Protein AF-A0A2U1MQN7-F1 (afdb_monomer)

Solvent-accessible surface area (backbone atoms only — not comparable to full-atom values): 5000 Å² total; per-r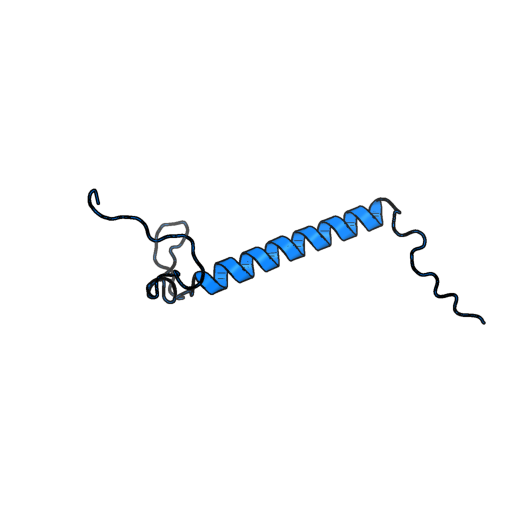esidue (Å²): 122,94,88,61,81,80,82,68,99,50,91,91,61,71,62,74,70,46,58,63,32,71,44,66,43,98,86,68,44,80,40,93,66,68,41,40,50,74,59,48,57,52,50,52,51,52,50,55,51,49,53,51,51,53,52,50,52,52,51,39,59,74,66,61,70,82,64,86,88,71,95,70,79,80,81,127

Sequence (76 aa):
MGHQAFGPLELWNYPVWLENIVPQNIDGTDHPDHIVLASLDTIDDVDVMGERLYQEAEVGAKMGKFGDRNGYGIRS

Foldseek 3Di:
DVPDDDDDPDPPPDDPCLQWDQDADPVRHTDPDTHNVVVVVVVVVVVVVVVVVVVVVVVCVVVVVPDDPDPPDPDD

Radius of gyration: 22.56 Å; Cα contacts (8 Å, |Δi|>4): 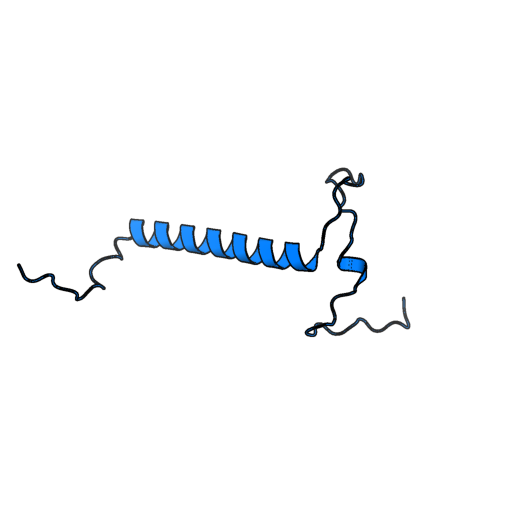38; chains: 1; bounding box: 53×23×67 Å

Organism: Artemisia annua (NCBI:txid35608)

Mean predicted aligned error: 13.32 Å

Secondary structure (DSSP, 8-state):
-TT-PPPPS-TT---GGGGSB--B-TTSPBPSS-B-HHHHHHHHHHHHHHHHHHHHHHHHHHTT--SS--------

pLDDT: mean 73.78, std 12.05, range [41.91, 88.19]

Structure (mmCIF, N/CA/C/O backbone):
data_AF-A0A2U1MQN7-F1
#
_entry.id   AF-A0A2U1MQN7-F1
#
loop_
_atom_site.group_PDB
_atom_site.id
_atom_site.type_symbol
_atom_site.label_atom_id
_atom_site.label_alt_id
_atom_site.label_comp_id
_atom_site.label_asym_id
_atom_site.label_entity_id
_atom_site.label_seq_id
_atom_site.pdbx_PDB_ins_code
_atom_site.Cartn_x
_atom_site.Cartn_y
_atom_site.Cartn_z
_atom_site.occupancy
_atom_site.B_iso_or_equiv
_atom_site.auth_seq_id
_atom_site.auth_comp_id
_atom_site.auth_asym_id
_atom_site.auth_atom_id
_atom_site.pdbx_PDB_model_num
ATOM 1 N N . MET A 1 1 ? -4.990 7.956 20.575 1.00 70.06 1 MET A N 1
ATOM 2 C CA . MET A 1 1 ? -4.033 6.827 20.590 1.00 7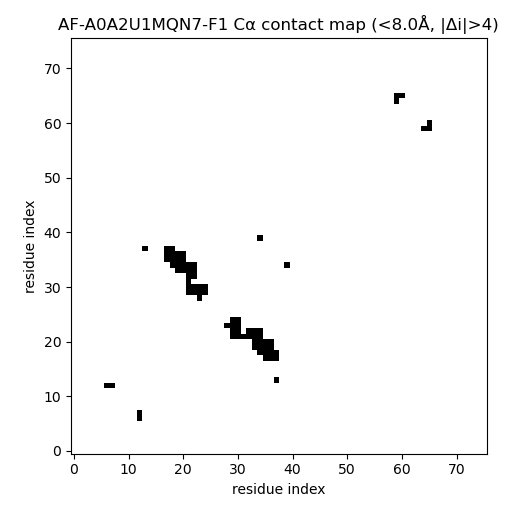0.06 1 MET A CA 1
ATOM 3 C C . MET A 1 1 ? -2.747 7.206 21.349 1.00 70.06 1 MET A C 1
ATOM 5 O O . MET A 1 1 ? -1.665 7.111 20.801 1.00 70.06 1 MET A O 1
ATOM 9 N N . GLY A 1 2 ? -2.828 7.677 22.605 1.00 72.88 2 GLY A N 1
ATOM 10 C CA . GLY A 1 2 ? -1.659 8.248 23.315 1.00 72.88 2 GLY A CA 1
ATOM 11 C C . GLY A 1 2 ? -0.725 7.238 24.000 1.00 72.88 2 GLY A C 1
ATOM 12 O O . GLY A 1 2 ? 0.319 7.625 24.503 1.00 72.88 2 GLY A O 1
ATOM 13 N N . HIS A 1 3 ? -1.110 5.959 24.030 1.00 76.56 3 HIS A N 1
ATOM 14 C CA . HIS A 1 3 ? -0.379 4.861 24.680 1.00 76.56 3 HIS A CA 1
ATOM 15 C C . HIS A 1 3 ? 0.075 3.779 23.682 1.00 76.56 3 HIS A C 1
ATOM 17 O O . HIS A 1 3 ? 0.466 2.689 24.085 1.00 76.56 3 HIS A O 1
ATOM 23 N N . GLN A 1 4 ? -0.025 4.050 22.377 1.00 74.12 4 GLN A N 1
ATOM 24 C CA . GLN A 1 4 ? 0.311 3.096 21.322 1.00 74.12 4 GLN A CA 1
ATOM 25 C C . GLN A 1 4 ? 1.577 3.562 20.609 1.00 74.12 4 GLN A C 1
ATOM 27 O O . GLN A 1 4 ? 1.581 4.622 19.985 1.00 74.12 4 GLN A O 1
ATOM 32 N N . ALA A 1 5 ? 2.645 2.775 20.721 1.00 71.25 5 ALA A N 1
ATOM 33 C CA . ALA A 1 5 ? 3.822 2.946 19.881 1.00 71.25 5 ALA A CA 1
ATOM 34 C C . ALA A 1 5 ? 3.476 2.546 18.438 1.00 71.25 5 ALA A C 1
ATOM 36 O O . ALA A 1 5 ? 2.739 1.583 18.219 1.00 71.25 5 ALA A O 1
ATOM 37 N N . PHE A 1 6 ? 3.993 3.290 17.461 1.00 72.88 6 PHE A N 1
ATOM 38 C CA . PHE A 1 6 ? 3.921 2.888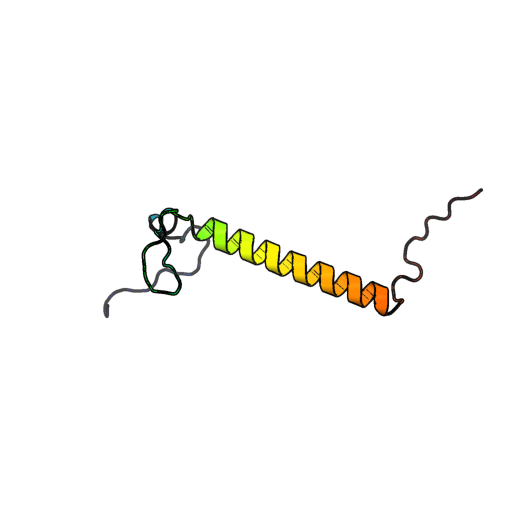 16.058 1.00 72.88 6 PHE A CA 1
ATOM 39 C C . PHE A 1 6 ? 4.851 1.690 15.815 1.00 72.88 6 PHE A C 1
ATOM 41 O O . PHE A 1 6 ? 5.902 1.585 16.451 1.00 72.88 6 PHE A O 1
ATOM 48 N N . GLY A 1 7 ? 4.455 0.782 14.920 1.00 73.31 7 GLY A N 1
ATOM 49 C CA . GLY A 1 7 ? 5.295 -0.352 14.535 1.00 73.31 7 GLY A CA 1
ATOM 50 C C . GLY A 1 7 ? 6.526 0.122 13.751 1.00 73.31 7 GLY A C 1
ATOM 51 O O . GLY A 1 7 ? 6.403 1.039 12.945 1.00 73.31 7 GLY A O 1
ATOM 52 N N . PRO A 1 8 ? 7.717 -0.455 13.962 1.00 79.81 8 PRO A N 1
ATOM 53 C CA . PRO A 1 8 ? 8.917 -0.030 13.246 1.00 79.81 8 PRO A CA 1
ATOM 54 C C . PRO A 1 8 ? 8.806 -0.305 11.735 1.00 79.81 8 PRO A C 1
ATOM 56 O O . PRO A 1 8 ? 8.158 -1.261 11.313 1.00 79.81 8 PRO A O 1
ATOM 59 N N . LEU A 1 9 ? 9.442 0.522 10.900 1.00 75.62 9 LEU A N 1
ATOM 60 C CA . LEU A 1 9 ? 9.535 0.274 9.455 1.00 75.62 9 LEU A CA 1
ATOM 61 C C . LEU A 1 9 ? 10.598 -0.802 9.191 1.00 75.62 9 LEU A C 1
ATOM 63 O O . LEU A 1 9 ? 11.745 -0.501 8.871 1.00 75.62 9 LEU A O 1
ATOM 67 N N . GLU A 1 10 ? 10.208 -2.058 9.385 1.00 76.44 10 GLU A N 1
ATOM 68 C CA . GLU A 1 10 ? 11.069 -3.237 9.283 1.00 76.44 10 GLU A CA 1
ATOM 69 C C . GLU A 1 10 ? 10.515 -4.260 8.285 1.00 76.44 10 GLU A C 1
ATOM 71 O O . GLU A 1 10 ? 9.314 -4.316 8.001 1.00 76.44 10 GLU A O 1
ATOM 76 N N . LEU A 1 11 ? 11.411 -5.100 7.758 1.00 70.00 11 LEU A N 1
ATOM 77 C CA . LEU A 1 11 ? 11.034 -6.233 6.920 1.00 70.00 11 LEU A CA 1
ATOM 78 C C . LEU A 1 11 ? 10.094 -7.166 7.707 1.00 70.00 11 LEU A C 1
ATOM 80 O O . LEU A 1 11 ? 10.365 -7.482 8.861 1.00 70.00 11 LEU A O 1
ATOM 84 N N . TRP A 1 12 ? 9.003 -7.601 7.064 1.00 75.25 12 TRP A N 1
ATOM 85 C CA . TRP A 1 12 ? 7.926 -8.429 7.642 1.00 75.25 12 TRP A CA 1
ATOM 86 C C . TRP A 1 12 ? 7.028 -7.738 8.679 1.00 75.25 12 TRP A C 1
ATOM 88 O O . TRP A 1 12 ? 6.218 -8.408 9.316 1.00 75.25 12 TRP A O 1
ATOM 98 N N . ASN A 1 13 ? 7.090 -6.410 8.810 1.00 82.25 13 ASN A N 1
ATOM 99 C CA . ASN A 1 13 ? 6.137 -5.651 9.625 1.00 82.25 13 ASN A CA 1
ATOM 100 C C . ASN A 1 13 ? 4.999 -5.019 8.799 1.00 82.25 13 ASN A C 1
ATOM 102 O O . ASN A 1 13 ? 4.485 -3.961 9.155 1.00 82.25 13 ASN A O 1
ATOM 106 N N . TYR A 1 14 ? 4.610 -5.636 7.678 1.00 78.69 14 TYR A N 1
ATOM 107 C CA . TYR A 1 14 ? 3.460 -5.177 6.897 1.00 78.69 14 TYR A CA 1
ATOM 108 C C . TYR A 1 14 ? 2.178 -5.748 7.533 1.00 78.69 14 TYR A C 1
ATOM 110 O O . TYR A 1 14 ? 2.056 -6.969 7.651 1.00 78.69 14 TYR A O 1
ATOM 118 N N . PRO A 1 15 ?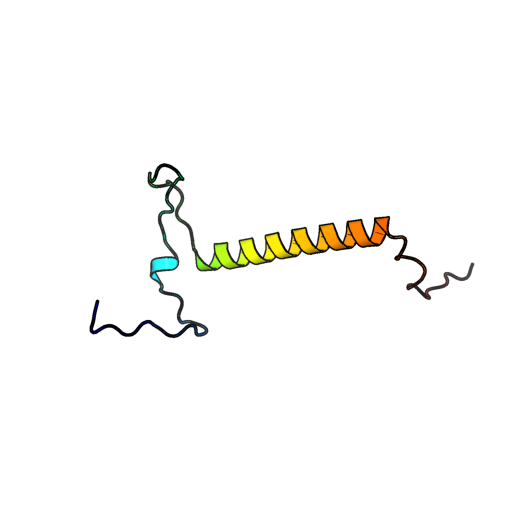 1.238 -4.911 8.012 1.00 81.06 15 PRO A N 1
ATOM 119 C CA . PRO A 1 15 ? 0.016 -5.406 8.630 1.00 81.06 15 PRO A CA 1
ATOM 120 C C . PRO A 1 15 ? -0.784 -6.322 7.696 1.00 81.06 15 PRO A C 1
ATOM 122 O O . PRO A 1 15 ? -1.115 -5.926 6.585 1.00 81.06 15 PRO A O 1
ATOM 125 N N . VAL A 1 16 ? -1.188 -7.500 8.182 1.00 81.50 16 VAL A N 1
ATOM 126 C CA . VAL A 1 16 ? -1.934 -8.508 7.393 1.00 81.50 16 VAL A CA 1
ATOM 127 C C . VAL A 1 16 ? -3.249 -7.959 6.821 1.00 81.50 16 VAL A C 1
ATOM 129 O O . VAL A 1 16 ? -3.695 -8.366 5.757 1.00 81.50 16 VAL A O 1
ATOM 132 N N . TRP A 1 17 ? -3.881 -6.990 7.488 1.00 78.81 17 TRP A N 1
ATOM 133 C CA . TRP A 1 17 ? -5.110 -6.368 6.981 1.00 78.81 17 TRP A CA 1
ATOM 134 C C . TRP A 1 17 ? -4.880 -5.472 5.750 1.00 78.81 17 TRP A C 1
ATOM 136 O O . TRP A 1 17 ? -5.836 -5.193 5.032 1.00 78.81 17 TRP A O 1
ATOM 146 N N . LEU A 1 18 ? -3.637 -5.062 5.464 1.00 78.56 18 LEU A N 1
ATOM 147 C CA . LEU A 1 18 ? -3.287 -4.350 4.228 1.00 78.56 18 LEU A CA 1
ATOM 148 C C . LEU A 1 18 ? -3.177 -5.283 3.010 1.00 78.56 18 LEU A C 1
ATOM 150 O O . LEU A 1 18 ? -3.037 -4.813 1.881 1.00 78.56 18 LEU A O 1
ATOM 154 N N . GLU A 1 19 ? -3.260 -6.598 3.217 1.00 78.50 19 GLU A N 1
ATOM 155 C CA . GLU A 1 19 ? -3.311 -7.578 2.131 1.00 78.50 19 GLU A CA 1
ATOM 156 C C . GLU A 1 19 ? -4.711 -7.692 1.506 1.00 78.50 19 GLU A C 1
ATOM 158 O O . GLU A 1 19 ? -4.869 -8.339 0.478 1.00 78.50 19 GLU A O 1
ATOM 163 N N . ASN A 1 20 ? -5.743 -7.088 2.105 1.00 78.94 20 ASN A N 1
ATOM 164 C CA . ASN A 1 20 ? -7.106 -7.151 1.581 1.00 78.94 20 ASN A CA 1
ATOM 165 C C . ASN A 1 20 ? -7.888 -5.870 1.899 1.00 78.94 20 ASN A C 1
ATOM 167 O O . ASN A 1 20 ? -8.749 -5.845 2.782 1.00 78.94 20 ASN A O 1
ATOM 171 N N . ILE A 1 21 ? -7.561 -4.798 1.182 1.00 84.38 21 ILE A N 1
ATOM 172 C CA . ILE A 1 21 ? -8.164 -3.476 1.368 1.00 84.38 21 ILE A CA 1
ATOM 173 C C . ILE A 1 21 ? -9.206 -3.236 0.282 1.00 84.38 21 ILE A C 1
ATOM 175 O O . ILE A 1 21 ? -8.982 -3.571 -0.879 1.00 84.38 21 ILE A O 1
ATOM 179 N N . VAL A 1 22 ? -10.317 -2.606 0.660 1.00 85.31 22 VAL A N 1
ATOM 180 C CA . VAL A 1 22 ? -11.259 -1.984 -0.275 1.00 85.31 22 VAL A CA 1
ATOM 181 C C . VAL A 1 22 ? -10.742 -0.573 -0.576 1.00 85.31 22 VAL A C 1
ATOM 183 O O . VAL A 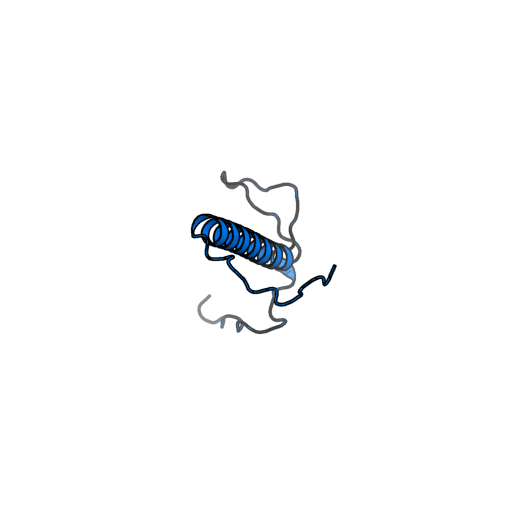1 22 ? -10.745 0.265 0.331 1.00 85.31 22 VAL A O 1
ATOM 186 N N . PRO A 1 23 ? -10.227 -0.298 -1.786 1.00 84.75 23 PRO A N 1
ATOM 187 C CA . PRO A 1 23 ? -9.758 1.033 -2.128 1.00 84.75 23 PRO A CA 1
ATOM 188 C C . PRO A 1 23 ? -10.937 1.992 -2.295 1.00 84.75 23 PRO A C 1
ATOM 190 O O . PRO A 1 23 ? -12.064 1.582 -2.569 1.00 84.75 23 PRO A O 1
ATOM 193 N N . GLN A 1 24 ? -10.664 3.285 -2.147 1.00 86.69 24 GLN A N 1
ATOM 194 C CA . GLN A 1 24 ? -11.655 4.336 -2.354 1.00 86.69 24 GLN A CA 1
ATOM 195 C C . GLN A 1 24 ? -11.414 5.048 -3.681 1.00 86.69 24 GLN A C 1
ATOM 197 O O . GLN A 1 24 ? -10.279 5.353 -4.051 1.00 86.69 24 GLN A O 1
ATOM 202 N N . ASN A 1 25 ? -12.505 5.344 -4.377 1.00 83.75 25 ASN A N 1
ATOM 203 C CA . ASN A 1 25 ? -12.532 6.245 -5.515 1.00 83.75 25 ASN A CA 1
ATOM 204 C C . ASN A 1 25 ? -12.211 7.682 -5.079 1.00 83.75 25 ASN A C 1
ATOM 206 O O . ASN A 1 25 ? -12.306 8.043 -3.906 1.00 83.75 25 ASN A O 1
ATOM 210 N N . ILE A 1 26 ? -11.897 8.545 -6.049 1.00 85.00 26 ILE A N 1
ATOM 211 C CA . ILE A 1 26 ? -11.624 9.976 -5.805 1.00 85.00 26 ILE A CA 1
ATOM 212 C C . ILE A 1 26 ? -12.820 10.681 -5.140 1.00 85.00 26 ILE A C 1
ATOM 214 O O . ILE A 1 26 ? -12.642 11.639 -4.391 1.00 85.00 26 ILE A O 1
ATOM 218 N N . ASP A 1 27 ? -14.039 10.207 -5.395 1.00 86.56 27 ASP A N 1
ATOM 219 C CA . ASP A 1 27 ? -15.273 10.714 -4.789 1.00 86.56 27 ASP A CA 1
ATOM 220 C C . ASP A 1 27 ? -15.546 10.161 -3.374 1.00 86.56 27 ASP A C 1
ATOM 222 O O . ASP A 1 27 ? -16.549 10.518 -2.756 1.00 86.56 27 ASP A O 1
ATOM 226 N N . GLY A 1 28 ? -14.650 9.320 -2.847 1.00 82.69 28 GLY A N 1
ATOM 227 C CA . GLY A 1 28 ? -14.761 8.687 -1.536 1.00 82.69 28 GLY A CA 1
ATOM 228 C C . GLY A 1 28 ? -15.688 7.471 -1.496 1.00 82.69 28 GLY A C 1
ATOM 229 O O . GLY A 1 28 ? -15.939 6.955 -0.409 1.00 82.69 28 GLY A O 1
ATOM 230 N N . THR A 1 29 ? -16.214 7.013 -2.638 1.00 88.19 29 THR A N 1
ATOM 231 C CA . THR A 1 29 ? -16.987 5.765 -2.710 1.00 88.19 29 THR A CA 1
ATOM 232 C C . THR A 1 29 ? -16.071 4.546 -2.729 1.00 88.19 29 THR A C 1
ATOM 234 O O . THR A 1 29 ? -14.954 4.602 -3.240 1.00 88.19 29 THR A O 1
ATOM 237 N N . ASP A 1 30 ? -16.545 3.430 -2.181 1.00 86.12 30 ASP A N 1
ATOM 238 C CA . ASP A 1 30 ? -15.792 2.179 -2.190 1.00 86.12 30 ASP A CA 1
ATOM 239 C C . ASP A 1 30 ? -15.699 1.612 -3.613 1.00 86.12 30 ASP A C 1
ATOM 241 O O . ASP A 1 30 ? -16.694 1.510 -4.339 1.00 86.12 30 ASP A O 1
ATOM 245 N N . HIS A 1 31 ? -14.492 1.223 -4.007 1.00 83.81 31 HIS A N 1
ATOM 246 C CA . HIS A 1 31 ? -14.242 0.535 -5.261 1.00 83.81 31 HIS A CA 1
ATOM 247 C C . HIS A 1 31 ? -14.497 -0.974 -5.080 1.00 83.81 31 HIS A C 1
ATOM 249 O O . HIS A 1 31 ? -14.076 -1.547 -4.075 1.00 83.81 31 HIS A O 1
ATOM 255 N N . PRO A 1 32 ? -15.177 -1.651 -6.024 1.00 83.19 32 PRO A N 1
ATOM 256 C CA . PRO A 1 32 ? -15.568 -3.055 -5.860 1.00 83.19 32 PRO A CA 1
ATOM 257 C C . PRO A 1 32 ? -14.384 -4.034 -5.862 1.00 83.19 32 PRO A C 1
ATOM 259 O O . PRO A 1 32 ? -14.504 -5.137 -5.329 1.00 83.19 32 PRO A O 1
ATOM 262 N N . ASP A 1 33 ? -13.252 -3.642 -6.450 1.00 81.75 33 ASP A N 1
ATOM 263 C CA . ASP A 1 33 ? -12.067 -4.494 -6.538 1.00 81.75 33 ASP A CA 1
ATOM 264 C C . ASP A 1 33 ? -11.162 -4.311 -5.321 1.00 81.75 33 ASP A C 1
ATOM 266 O O . ASP A 1 33 ? -10.615 -3.232 -5.092 1.00 81.75 33 ASP A O 1
ATOM 270 N N . HIS A 1 34 ? -10.987 -5.392 -4.563 1.00 82.94 34 HIS A N 1
ATOM 271 C CA . HIS A 1 34 ? -10.065 -5.457 -3.436 1.00 82.94 34 HIS A CA 1
ATOM 272 C C . HIS A 1 34 ? -8.608 -5.483 -3.912 1.00 82.94 34 HIS A C 1
ATOM 274 O O . HIS A 1 34 ? -8.283 -6.151 -4.896 1.00 82.94 34 HIS A O 1
ATOM 280 N N . ILE A 1 35 ? -7.720 -4.813 -3.176 1.00 80.25 35 ILE A N 1
ATOM 281 C CA . ILE A 1 35 ? -6.291 -4.730 -3.502 1.00 80.25 35 ILE A CA 1
ATOM 282 C C . ILE A 1 35 ? -5.398 -5.202 -2.351 1.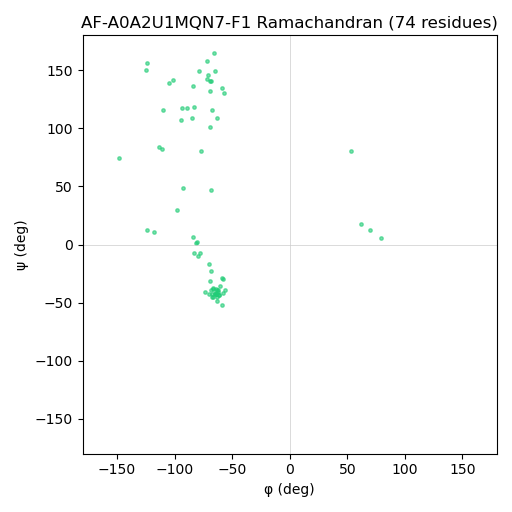00 80.25 35 ILE A C 1
ATOM 284 O O . ILE A 1 35 ? -5.721 -5.050 -1.170 1.00 80.25 35 ILE A O 1
ATOM 288 N N . VAL A 1 36 ? -4.235 -5.738 -2.727 1.00 82.75 36 VAL A N 1
ATOM 289 C CA . VAL A 1 36 ? -3.102 -6.023 -1.838 1.00 82.75 36 VAL A CA 1
ATOM 290 C C . VAL A 1 36 ? -2.159 -4.820 -1.911 1.00 82.75 36 VAL A C 1
ATOM 292 O O . VAL A 1 36 ? -1.473 -4.643 -2.920 1.00 82.75 36 VAL A O 1
ATOM 295 N N . LEU A 1 37 ? -2.099 -3.987 -0.868 1.00 79.19 37 LEU A N 1
ATOM 296 C CA . LEU A 1 37 ? -1.345 -2.726 -0.937 1.00 79.19 37 LEU A CA 1
ATOM 297 C C . LEU A 1 37 ? 0.168 -2.943 -1.076 1.00 79.19 37 LEU A C 1
ATOM 299 O O . LEU A 1 37 ? 0.815 -2.258 -1.857 1.00 79.19 37 LEU A O 1
ATOM 303 N N . ALA A 1 38 ? 0.720 -3.961 -0.409 1.00 72.56 38 ALA A N 1
ATOM 304 C CA . ALA A 1 38 ? 2.145 -4.288 -0.511 1.00 72.56 38 ALA A CA 1
ATOM 305 C C . ALA A 1 38 ? 2.579 -4.635 -1.950 1.00 72.56 38 ALA A C 1
ATOM 307 O O . ALA A 1 38 ? 3.691 -4.308 -2.371 1.00 72.56 38 ALA A O 1
ATOM 308 N N . SER A 1 39 ? 1.706 -5.304 -2.713 1.00 73.69 39 SER A N 1
ATOM 309 C CA . SER A 1 39 ? 1.965 -5.624 -4.119 1.00 73.69 39 SER A CA 1
ATOM 310 C C . SER A 1 39 ? 1.837 -4.390 -5.004 1.00 73.69 39 SER A C 1
ATOM 312 O O . SER A 1 39 ? 2.675 -4.211 -5.883 1.00 73.69 39 SER A O 1
ATOM 314 N N . LEU A 1 40 ? 0.835 -3.543 -4.753 1.00 77.94 40 LEU A N 1
ATOM 315 C CA . LEU A 1 40 ? 0.621 -2.312 -5.512 1.00 77.94 40 LEU A CA 1
ATOM 316 C C . LEU A 1 40 ? 1.794 -1.336 -5.353 1.00 77.94 40 LEU A C 1
ATOM 318 O O . LEU A 1 40 ? 2.355 -0.932 -6.360 1.00 77.94 40 LEU A O 1
ATOM 322 N N . ASP A 1 41 ? 2.254 -1.071 -4.125 1.00 75.38 41 ASP A N 1
ATOM 323 C CA . ASP A 1 41 ? 3.407 -0.188 -3.867 1.00 75.38 41 ASP A CA 1
ATOM 324 C C . ASP A 1 41 ? 4.667 -0.650 -4.616 1.00 75.38 41 ASP A C 1
ATOM 326 O O . ASP A 1 41 ? 5.439 0.154 -5.137 1.00 75.38 41 ASP A O 1
ATOM 330 N N . THR A 1 42 ? 4.879 -1.969 -4.675 1.00 74.94 42 THR A N 1
ATOM 331 C CA . THR A 1 42 ? 6.035 -2.551 -5.367 1.00 74.94 42 THR A CA 1
ATOM 332 C C . THR A 1 42 ? 5.913 -2.402 -6.884 1.00 74.94 42 THR A C 1
ATOM 334 O O . THR A 1 42 ? 6.900 -2.103 -7.552 1.00 74.94 42 THR A O 1
ATOM 337 N N . ILE A 1 43 ? 4.720 -2.639 -7.436 1.00 78.25 43 ILE A N 1
ATOM 338 C CA . ILE A 1 43 ? 4.459 -2.527 -8.876 1.00 78.25 43 ILE A CA 1
ATOM 339 C C . ILE A 1 43 ? 4.555 -1.065 -9.317 1.00 78.25 43 ILE A C 1
ATOM 341 O O . ILE A 1 43 ? 5.246 -0.784 -10.291 1.00 78.25 43 ILE A O 1
ATOM 345 N N . ASP A 1 44 ? 3.964 -0.143 -8.558 1.00 83.06 44 ASP A N 1
ATOM 346 C CA . ASP A 1 44 ? 4.008 1.290 -8.847 1.00 83.06 44 ASP A CA 1
ATOM 347 C C . ASP A 1 44 ? 5.447 1.827 -8.814 1.00 83.06 44 ASP A C 1
ATOM 349 O O . ASP A 1 44 ? 5.837 2.601 -9.690 1.00 83.06 44 ASP A O 1
ATOM 353 N N . ASP A 1 45 ? 6.272 1.395 -7.850 1.00 80.19 45 ASP A N 1
ATOM 354 C CA . ASP A 1 45 ? 7.690 1.768 -7.820 1.00 80.19 45 ASP A CA 1
ATOM 355 C C . ASP A 1 45 ? 8.428 1.225 -9.052 1.00 80.19 45 ASP A C 1
ATOM 357 O O . ASP A 1 45 ? 9.140 1.967 -9.728 1.00 80.19 45 ASP A O 1
ATOM 361 N N . VAL A 1 46 ? 8.205 -0.040 -9.420 1.00 82.12 46 VAL A N 1
ATOM 362 C CA . VAL A 1 46 ? 8.810 -0.634 -10.624 1.00 82.12 46 VAL A CA 1
ATOM 363 C C . VAL A 1 46 ? 8.382 0.099 -11.898 1.00 82.12 46 VAL A C 1
ATOM 365 O O . VAL A 1 46 ? 9.239 0.382 -12.739 1.00 82.12 46 VAL A O 1
ATOM 368 N N . ASP A 1 47 ? 7.107 0.450 -12.035 1.00 86.00 47 ASP A N 1
ATOM 369 C CA . ASP A 1 47 ? 6.580 1.151 -13.207 1.00 86.00 47 ASP A CA 1
ATOM 370 C C . ASP A 1 47 ? 7.151 2.573 -13.308 1.00 86.00 47 ASP A C 1
ATOM 372 O O . ASP A 1 47 ? 7.655 2.977 -14.361 1.00 86.00 47 ASP A O 1
ATOM 376 N N . VAL A 1 48 ? 7.189 3.315 -12.196 1.00 86.69 48 VAL A N 1
ATOM 377 C CA . VAL A 1 48 ? 7.806 4.650 -12.136 1.00 86.69 48 VAL A CA 1
ATOM 378 C C . VAL A 1 48 ? 9.304 4.590 -12.448 1.00 86.69 48 VAL A C 1
ATOM 380 O O . VAL A 1 48 ? 9.839 5.476 -13.126 1.00 86.69 48 VAL A O 1
ATOM 383 N N . MET A 1 49 ? 10.007 3.562 -11.968 1.00 78.44 49 MET A N 1
ATOM 384 C CA . MET A 1 49 ? 11.421 3.363 -12.286 1.00 78.44 49 MET A CA 1
ATOM 385 C C . MET A 1 49 ? 11.623 2.993 -13.759 1.00 78.44 49 MET A C 1
ATOM 387 O O . MET A 1 49 ? 12.550 3.508 -14.385 1.00 78.44 49 MET A O 1
ATOM 391 N N . GLY A 1 50 ? 10.744 2.174 -14.338 1.00 79.94 50 GLY A N 1
ATOM 392 C CA . GLY A 1 50 ? 10.742 1.847 -15.762 1.00 79.94 50 GLY A CA 1
ATOM 393 C C . GLY A 1 50 ? 10.595 3.091 -16.636 1.00 79.94 50 GLY A C 1
ATOM 394 O O . GLY A 1 50 ? 11.446 3.349 -17.488 1.00 79.94 50 GLY A O 1
ATOM 395 N N . GLU A 1 51 ? 9.580 3.914 -16.374 1.00 84.81 51 GLU A N 1
ATOM 396 C CA . GLU A 1 51 ? 9.334 5.172 -17.095 1.00 84.81 51 GLU A CA 1
ATOM 397 C C . GLU A 1 51 ? 10.529 6.131 -17.018 1.00 84.81 51 GLU A C 1
ATOM 399 O O . GLU A 1 51 ? 10.946 6.716 -18.022 1.00 84.81 51 GLU A O 1
ATOM 404 N N . ARG A 1 52 ? 11.160 6.250 -15.844 1.00 82.88 52 ARG A N 1
ATOM 405 C CA . ARG A 1 52 ? 12.367 7.071 -15.670 1.00 82.88 52 ARG A CA 1
ATOM 406 C C . ARG A 1 52 ? 13.523 6.582 -16.544 1.00 82.88 52 ARG A C 1
ATOM 408 O O . ARG A 1 52 ? 14.184 7.396 -17.187 1.00 82.88 52 ARG A O 1
ATOM 415 N N . LEU A 1 53 ? 13.741 5.269 -16.606 1.00 81.00 53 LEU A N 1
ATOM 416 C CA . LEU A 1 53 ? 14.790 4.667 -17.432 1.00 81.00 53 LEU A CA 1
ATOM 417 C C . LEU A 1 53 ? 14.521 4.856 -18.932 1.00 81.00 53 LEU A C 1
ATOM 419 O O . LEU A 1 53 ? 15.457 5.133 -19.686 1.00 81.00 53 LEU A O 1
ATOM 423 N N . TYR A 1 54 ? 13.262 4.772 -19.373 1.00 77.81 54 TYR A N 1
ATOM 424 C CA . TYR A 1 54 ? 12.892 5.069 -20.761 1.00 77.81 54 TYR A CA 1
ATOM 425 C C . TYR A 1 54 ? 13.151 6.537 -21.125 1.00 77.81 54 TYR A C 1
ATOM 427 O O . TYR A 1 54 ? 13.731 6.814 -22.178 1.00 77.81 54 TYR A O 1
ATOM 435 N N . GLN A 1 55 ? 12.818 7.481 -20.239 1.00 78.06 55 GLN A N 1
ATOM 436 C CA . GLN A 1 55 ? 13.105 8.906 -20.446 1.00 78.06 55 GLN A CA 1
ATOM 437 C C . GLN A 1 55 ? 14.612 9.187 -20.509 1.00 78.06 55 GLN A C 1
ATOM 439 O O . GLN A 1 55 ? 15.079 9.919 -21.384 1.00 78.06 55 GLN A O 1
ATOM 444 N N . GLU A 1 56 ? 15.405 8.575 -19.629 1.00 78.75 56 GLU A N 1
ATOM 445 C CA . GLU A 1 56 ? 16.865 8.707 -19.646 1.00 78.75 56 GLU A CA 1
ATOM 446 C C . GLU A 1 56 ? 17.489 8.118 -20.920 1.00 78.75 56 GLU A C 1
ATOM 448 O O . GLU A 1 56 ? 18.407 8.716 -21.491 1.00 78.75 56 GLU A O 1
ATOM 453 N N . ALA A 1 57 ? 16.969 6.990 -21.413 1.00 76.00 57 ALA A N 1
ATOM 454 C CA . ALA A 1 57 ? 17.401 6.387 -22.670 1.00 76.00 57 ALA A CA 1
ATOM 455 C C . ALA A 1 57 ? 17.080 7.282 -23.879 1.00 76.00 57 ALA A C 1
ATOM 457 O O . ALA A 1 57 ? 17.941 7.477 -24.743 1.00 76.00 57 ALA A O 1
ATOM 458 N N . GLU A 1 58 ? 15.891 7.890 -23.926 1.00 75.56 58 GLU A N 1
ATOM 459 C CA . GLU A 1 58 ? 15.532 8.853 -24.972 1.00 75.56 58 GLU A CA 1
ATOM 460 C C . GLU A 1 58 ? 16.395 10.116 -24.934 1.00 75.56 58 GLU A C 1
ATOM 462 O O . GLU A 1 58 ? 16.833 10.607 -25.978 1.00 75.56 58 GLU A O 1
ATOM 467 N N . VAL A 1 59 ? 16.659 10.652 -23.740 1.00 74.19 59 VAL A N 1
ATOM 468 C CA . VAL A 1 59 ? 17.532 11.818 -23.563 1.00 74.19 59 VAL A CA 1
ATOM 469 C C . VAL A 1 59 ? 18.965 11.471 -23.973 1.00 74.19 59 VAL A C 1
ATOM 471 O O . VAL A 1 59 ? 19.606 12.247 -24.683 1.00 74.19 59 VAL A O 1
ATOM 474 N N . GLY A 1 60 ? 19.457 10.282 -23.615 1.00 66.81 60 GLY A N 1
ATOM 475 C CA . GLY A 1 60 ? 20.767 9.778 -24.026 1.00 66.81 60 GLY A CA 1
ATOM 476 C C . GLY A 1 60 ? 20.896 9.584 -25.541 1.00 66.81 60 GLY A C 1
ATOM 477 O O . GLY A 1 60 ? 21.936 9.926 -26.116 1.00 66.81 60 GLY A O 1
ATOM 478 N N . ALA A 1 61 ? 19.834 9.106 -26.197 1.00 69.31 61 ALA A N 1
ATOM 479 C CA . ALA A 1 61 ? 19.754 8.981 -27.651 1.00 69.31 61 ALA A CA 1
ATOM 480 C C . ALA A 1 61 ? 19.721 10.356 -28.347 1.00 69.31 61 ALA A C 1
ATOM 482 O O . ALA A 1 61 ? 20.447 10.570 -29.318 1.00 69.31 61 ALA A O 1
ATOM 483 N N . LYS A 1 62 ? 18.954 11.322 -27.817 1.00 64.94 62 LYS A N 1
ATOM 484 C CA . LYS A 1 62 ? 18.863 12.701 -28.339 1.00 64.94 62 LYS A CA 1
ATOM 485 C C . LYS A 1 62 ? 20.149 13.510 -28.128 1.00 64.94 62 LYS A C 1
ATOM 487 O O . LYS A 1 62 ? 20.478 14.349 -28.959 1.00 64.94 62 LYS A O 1
ATOM 492 N N . MET A 1 63 ? 20.907 13.245 -27.061 1.00 61.97 63 MET A N 1
ATOM 493 C CA . MET A 1 63 ? 22.203 13.891 -26.800 1.00 61.97 63 MET A CA 1
ATOM 494 C C . MET A 1 63 ? 23.376 13.288 -27.594 1.00 61.97 63 MET A C 1
ATOM 496 O O . MET A 1 63 ? 24.516 13.709 -27.393 1.00 61.97 63 MET A O 1
ATOM 500 N N . GLY A 1 64 ? 23.143 12.298 -28.467 1.00 59.16 64 GLY A N 1
ATOM 501 C CA . GLY A 1 64 ? 24.196 11.684 -29.285 1.00 59.16 64 GLY A CA 1
ATOM 502 C C . GLY A 1 64 ? 25.298 10.991 -28.474 1.00 59.16 64 GLY A C 1
ATOM 503 O O . GLY A 1 64 ? 26.379 10.736 -28.998 1.00 59.16 64 GLY A O 1
ATOM 504 N N . LYS A 1 65 ? 25.056 10.681 -27.190 1.00 57.44 65 LYS A N 1
ATOM 505 C CA . LYS A 1 65 ? 26.059 10.074 -26.293 1.00 57.44 65 LYS A CA 1
ATOM 506 C C . LYS A 1 65 ? 26.150 8.549 -26.402 1.00 57.44 65 LYS A C 1
ATOM 508 O O . LYS A 1 65 ? 26.917 7.929 -25.672 1.00 57.44 65 LYS A O 1
ATOM 513 N N . PHE A 1 66 ? 25.437 7.952 -27.354 1.00 52.75 66 PHE A N 1
ATOM 514 C CA . PHE A 1 66 ? 25.635 6.570 -27.794 1.00 52.75 66 PHE A CA 1
ATOM 515 C C . PHE A 1 66 ? 26.603 6.502 -28.989 1.00 52.75 66 PHE A C 1
ATOM 517 O O . PHE A 1 66 ? 26.327 5.866 -29.999 1.00 52.75 66 PHE A O 1
ATOM 524 N N . GLY A 1 67 ? 27.744 7.182 -28.876 1.00 51.66 67 GLY A N 1
ATOM 525 C CA . GLY A 1 67 ? 28.918 6.920 -29.703 1.00 51.66 67 GLY A CA 1
ATOM 526 C C . GLY A 1 67 ? 29.836 5.948 -28.966 1.00 51.66 67 GLY A C 1
ATOM 527 O O . GLY A 1 67 ? 30.297 6.257 -27.872 1.00 51.66 67 GLY A O 1
ATOM 528 N N . ASP A 1 68 ? 30.047 4.774 -29.556 1.00 53.06 68 ASP A N 1
ATOM 529 C CA . ASP A 1 68 ? 31.111 3.809 -29.262 1.00 53.06 68 ASP A CA 1
ATOM 530 C C . ASP A 1 68 ? 31.283 3.347 -27.806 1.00 53.06 68 ASP A C 1
ATOM 532 O O . ASP A 1 68 ? 32.214 3.724 -27.097 1.00 53.06 68 ASP A O 1
ATOM 536 N N . ARG A 1 69 ? 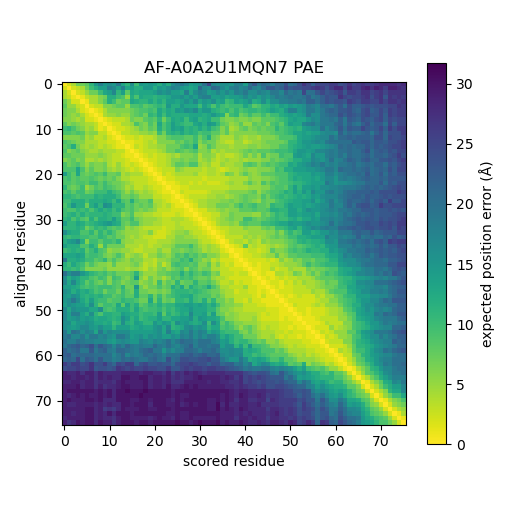30.447 2.391 -27.383 1.00 55.12 69 ARG A N 1
ATOM 537 C CA . ARG A 1 69 ? 30.801 1.474 -26.277 1.00 55.12 69 ARG A CA 1
ATOM 538 C C . ARG A 1 69 ? 30.720 -0.012 -26.619 1.00 55.12 69 ARG A C 1
ATOM 540 O O . ARG A 1 69 ? 30.843 -0.837 -25.724 1.00 55.12 69 ARG A O 1
ATOM 547 N N . ASN A 1 70 ? 30.605 -0.368 -27.898 1.00 45.91 70 ASN A N 1
ATOM 548 C CA . ASN A 1 70 ? 30.690 -1.761 -28.333 1.00 45.91 70 ASN A CA 1
ATOM 549 C C . ASN A 1 70 ? 31.939 -1.968 -29.189 1.00 45.91 70 ASN A C 1
ATOM 551 O O . ASN A 1 70 ? 31.887 -1.963 -30.414 1.00 45.91 70 ASN A O 1
ATOM 555 N N . GLY A 1 71 ? 33.068 -2.200 -28.515 1.00 48.75 71 GLY A N 1
ATOM 556 C CA . GLY A 1 71 ? 34.299 -2.736 -29.099 1.00 48.75 71 GLY A CA 1
ATOM 557 C C . GLY A 1 71 ? 34.170 -4.197 -29.548 1.00 48.75 71 GLY A C 1
ATOM 558 O O . GLY A 1 71 ? 35.041 -5.008 -29.253 1.00 48.75 71 GLY A O 1
ATOM 559 N N . TYR A 1 72 ? 33.099 -4.543 -30.261 1.00 47.66 72 TYR A N 1
ATOM 560 C CA . TYR A 1 72 ? 32.967 -5.811 -30.971 1.00 47.66 72 TYR A CA 1
ATOM 561 C C . TYR A 1 72 ? 33.002 -5.520 -32.466 1.00 47.66 72 TYR A C 1
ATOM 563 O O . TYR A 1 72 ? 31.979 -5.395 -33.133 1.00 47.66 72 TYR A O 1
ATOM 571 N N . GLY A 1 73 ? 34.224 -5.381 -32.983 1.00 41.91 73 GLY A N 1
ATOM 572 C CA . GLY A 1 73 ? 34.470 -5.387 -34.415 1.00 41.91 73 GLY A CA 1
ATOM 573 C C . GLY A 1 73 ? 34.082 -6.746 -34.988 1.00 41.91 73 GLY A C 1
ATOM 574 O O . GLY A 1 73 ? 34.767 -7.743 -34.755 1.00 41.91 73 GLY A O 1
ATOM 575 N N . ILE A 1 74 ? 32.990 -6.784 -35.747 1.00 49.44 74 ILE A N 1
ATOM 576 C CA . ILE A 1 74 ? 32.729 -7.871 -36.686 1.00 49.44 74 ILE A CA 1
ATOM 577 C C . ILE A 1 74 ? 33.763 -7.700 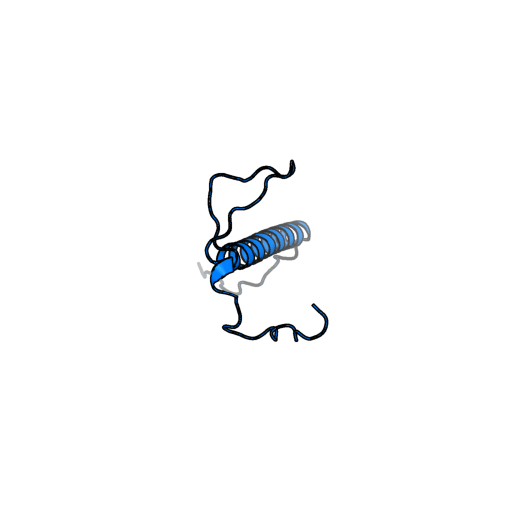-37.800 1.00 49.44 74 ILE A C 1
ATOM 579 O O . ILE A 1 74 ? 33.653 -6.806 -38.636 1.00 49.44 74 ILE A O 1
ATOM 583 N N . ARG A 1 75 ? 34.825 -8.511 -37.751 1.00 43.69 75 ARG A N 1
ATOM 584 C CA . ARG A 1 75 ? 35.769 -8.647 -38.862 1.00 43.69 75 ARG A CA 1
ATOM 585 C C . ARG A 1 75 ? 35.038 -9.331 -40.019 1.00 43.69 75 ARG A C 1
ATOM 587 O O . ARG A 1 75 ? 34.606 -10.470 -39.858 1.00 43.69 75 ARG A O 1
ATOM 594 N N . SER A 1 76 ? 34.878 -8.604 -41.125 1.00 45.84 76 SER A N 1
ATOM 595 C CA . SER A 1 76 ? 34.583 -9.152 -42.456 1.00 45.84 76 SER A CA 1
ATOM 596 C C . SER A 1 76 ? 35.766 -9.944 -42.992 1.00 45.84 76 SER A C 1
ATOM 598 O O . SER A 1 76 ? 36.899 -9.445 -42.786 1.00 45.84 76 SER A O 1
#

Nearest PDB structures (foldseek):
  6gsm-assembly1_S  TM=1.470E-01  e=5.934E+00  Kluyveromyces lactis NRRL Y-1140